Protein AF-A0A1Y5IDL1-F1 (afdb_monomer_lite)

Radius of gyration: 17.55 Å; chains: 1; bounding box: 44×39×37 Å

pLDDT: mean 92.64, std 8.65, range [56.44, 98.0]

Organism: Ostreococcus tauri (NCBI:txid70448)

Foldseek 3Di:
DPDDDDPQLVVQVVVQVVPVVDDDDDSCPSVVVVVVVVVLVVLLVVLLVVQCVQQVHPDGDLQSSQVSCVVCVVNRVVCNVVSVPPDHDDPGPDD

Sequence (95 aa):
MPPKPNALASRIKRLMQKDDEVGKIAGAAPIVLAKALELFVKQLTTTTADVAALHGAKIVNASHLKGAVETVPQQFDFLSDLVEDAADLPPPPDL

Structure (mmCIF, N/CA/C/O backbone):
data_AF-A0A1Y5IDL1-F1
#
_entry.id   AF-A0A1Y5IDL1-F1
#
loop_
_atom_site.group_PDB
_atom_site.id
_atom_site.type_symbol
_atom_site.label_atom_id
_atom_site.label_alt_id
_atom_site.label_comp_id
_atom_site.label_asym_id
_atom_site.label_entity_id
_atom_site.label_seq_id
_atom_site.pdbx_PDB_ins_code
_atom_site.Cartn_x
_atom_site.Cartn_y
_atom_site.Cartn_z
_atom_site.occupancy
_atom_site.B_iso_or_equiv
_atom_site.auth_seq_id
_atom_site.auth_comp_id
_atom_site.auth_asym_id
_atom_site.auth_atom_id
_atom_site.pdbx_PDB_model_num
ATOM 1 N N . MET A 1 1 ? -13.560 26.854 19.110 1.00 56.72 1 MET A N 1
ATOM 2 C CA . MET A 1 1 ? -13.962 26.143 17.875 1.00 56.72 1 MET A CA 1
ATOM 3 C C . MET A 1 1 ? -13.694 24.660 18.104 1.00 56.72 1 MET A C 1
ATOM 5 O O . MET A 1 1 ? -12.587 24.365 18.544 1.00 56.72 1 MET A O 1
ATOM 9 N N . PRO A 1 2 ? -14.661 23.743 17.920 1.00 66.25 2 PRO A N 1
ATOM 10 C CA . PRO A 1 2 ? -14.378 22.313 18.030 1.00 66.25 2 PRO A CA 1
ATOM 11 C C . PRO A 1 2 ? -13.342 21.903 16.966 1.00 66.25 2 PRO A C 1
ATOM 13 O O . PRO A 1 2 ? -13.323 22.501 15.884 1.00 66.25 2 PRO A O 1
ATOM 16 N N . PRO A 1 3 ? -12.461 20.929 17.254 1.00 67.94 3 PRO A N 1
ATOM 17 C CA . PRO A 1 3 ? -11.463 20.474 16.294 1.00 67.94 3 PRO A CA 1
ATOM 18 C C . PRO A 1 3 ? -12.156 19.963 15.026 1.00 67.94 3 PRO A C 1
ATOM 20 O O . PRO A 1 3 ? -13.136 19.218 15.099 1.00 67.94 3 PRO A O 1
ATOM 23 N N . LYS A 1 4 ? -11.659 20.380 13.854 1.00 63.12 4 LYS A N 1
ATOM 24 C CA . LYS A 1 4 ? -12.173 19.895 12.566 1.00 63.12 4 LYS A CA 1
ATOM 25 C C . LYS A 1 4 ? -12.048 18.364 12.528 1.00 63.12 4 LYS A C 1
ATOM 27 O O . LYS A 1 4 ? -10.970 17.849 12.829 1.00 63.12 4 LYS A O 1
ATOM 32 N N . PRO A 1 5 ? -13.112 17.633 12.160 1.00 65.25 5 PRO A N 1
ATOM 33 C CA . PRO A 1 5 ? -13.068 16.180 12.106 1.00 65.25 5 PRO A CA 1
ATOM 34 C C . PRO A 1 5 ? -11.992 15.718 11.119 1.00 65.25 5 PRO A C 1
ATOM 36 O O . PRO A 1 5 ? -11.933 16.179 9.978 1.00 65.25 5 PRO A O 1
ATOM 39 N N . ASN A 1 6 ? -11.134 14.794 11.557 1.00 79.69 6 ASN A N 1
ATOM 40 C CA . ASN A 1 6 ? -10.141 14.172 10.690 1.00 79.69 6 ASN A CA 1
ATOM 41 C C . ASN A 1 6 ? -10.867 13.265 9.678 1.00 79.69 6 ASN A C 1
ATOM 43 O O . ASN A 1 6 ? -11.383 12.193 10.020 1.00 79.69 6 ASN A O 1
ATOM 47 N N . ALA A 1 7 ? -10.939 13.723 8.426 1.00 87.00 7 ALA A N 1
ATOM 48 C CA . ALA A 1 7 ? -11.665 13.041 7.359 1.00 87.00 7 ALA A CA 1
ATOM 49 C C . ALA A 1 7 ? -11.099 11.641 7.061 1.00 87.00 7 ALA A C 1
ATOM 51 O O . ALA A 1 7 ? -11.872 10.717 6.801 1.00 87.00 7 ALA A O 1
ATOM 52 N N . LEU A 1 8 ? -9.776 11.456 7.154 1.00 90.38 8 LEU A N 1
ATOM 53 C CA . LEU A 1 8 ? -9.124 10.161 6.947 1.00 90.38 8 LEU A CA 1
ATOM 54 C C . LEU A 1 8 ? -9.453 9.189 8.085 1.00 90.38 8 LEU A C 1
ATOM 56 O O . LEU A 1 8 ? -9.921 8.087 7.814 1.00 90.38 8 LEU A O 1
ATOM 60 N N . ALA A 1 9 ? -9.335 9.622 9.343 1.00 92.31 9 ALA A N 1
ATOM 61 C CA . ALA A 1 9 ? -9.710 8.805 10.502 1.00 92.31 9 ALA A CA 1
ATOM 62 C C . ALA A 1 9 ? -11.185 8.356 10.436 1.00 92.31 9 ALA A C 1
ATOM 64 O O . ALA A 1 9 ? -11.516 7.216 10.753 1.00 92.31 9 ALA A O 1
ATOM 65 N N . SER A 1 10 ? -12.076 9.222 9.943 1.00 93.31 10 SER A N 1
ATOM 66 C CA . SER A 1 10 ? -13.498 8.895 9.747 1.00 93.31 10 SER A CA 1
ATOM 67 C C .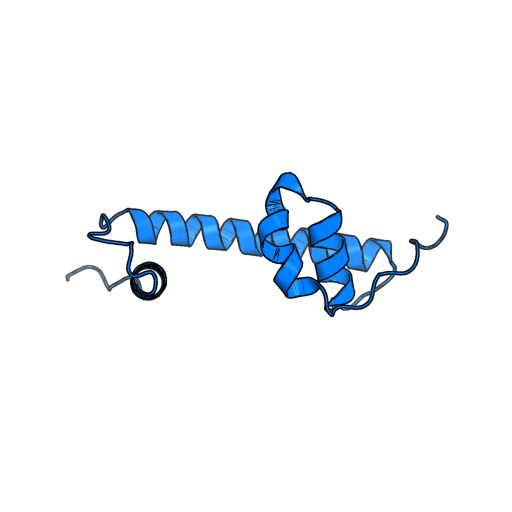 SER A 1 10 ? -13.738 7.891 8.610 1.00 93.31 10 SER A C 1
ATOM 69 O O . SER A 1 10 ? -14.697 7.119 8.650 1.00 93.31 10 SER A O 1
ATOM 71 N N . ARG A 1 11 ? -12.905 7.899 7.562 1.00 94.94 11 ARG A N 1
ATOM 72 C CA . ARG A 1 11 ? -12.948 6.899 6.478 1.00 94.94 11 ARG A CA 1
ATOM 73 C C . ARG A 1 11 ? -12.391 5.558 6.943 1.00 94.94 11 ARG A C 1
ATOM 75 O O . ARG A 1 11 ? -13.023 4.543 6.687 1.00 94.94 11 ARG A O 1
ATOM 82 N N . ILE A 1 12 ? -11.278 5.576 7.674 1.00 95.69 12 ILE A N 1
ATOM 83 C CA . ILE A 1 12 ? -10.666 4.388 8.275 1.00 95.69 12 ILE A CA 1
ATOM 84 C C . ILE A 1 12 ? -11.654 3.711 9.219 1.00 95.69 12 ILE A C 1
ATOM 86 O O . ILE A 1 12 ? -11.917 2.527 9.062 1.00 95.69 12 ILE A O 1
ATOM 90 N N . LYS A 1 13 ? -12.289 4.467 10.124 1.00 94.81 13 LYS A N 1
ATOM 91 C CA . LYS A 1 13 ? -13.319 3.918 11.015 1.00 94.81 13 LYS A CA 1
ATOM 92 C C . LYS A 1 13 ? -14.437 3.216 10.233 1.00 94.81 13 LYS A C 1
ATOM 94 O O . LYS A 1 13 ? -14.812 2.110 10.587 1.00 94.81 13 LYS A O 1
ATOM 99 N N . ARG A 1 14 ? -14.942 3.835 9.157 1.00 94.75 14 ARG A N 1
ATOM 100 C CA . ARG A 1 14 ? -15.979 3.233 8.299 1.00 94.75 14 ARG A CA 1
ATOM 101 C C . ARG A 1 14 ? -15.501 1.980 7.569 1.00 94.75 14 ARG A C 1
ATOM 103 O O . ARG A 1 14 ? -16.304 1.085 7.368 1.00 94.75 14 ARG A O 1
ATOM 110 N N . LEU A 1 15 ? -14.233 1.926 7.163 1.00 95.50 15 LEU A N 1
ATOM 111 C CA . LEU A 1 15 ? -13.637 0.741 6.547 1.00 95.50 15 LEU A CA 1
ATOM 112 C C . LEU A 1 15 ? -13.520 -0.403 7.560 1.00 95.50 15 LEU A C 1
ATOM 114 O O . LEU A 1 15 ? -13.927 -1.511 7.248 1.00 95.50 15 LEU A O 1
ATOM 118 N N . MET A 1 16 ? -13.034 -0.113 8.771 1.00 95.25 16 MET A N 1
ATOM 119 C CA . MET A 1 16 ? -12.930 -1.090 9.861 1.00 95.25 16 MET A CA 1
ATOM 120 C C . MET A 1 16 ? -14.299 -1.670 10.240 1.00 95.25 16 MET A C 1
ATOM 122 O O . MET A 1 16 ? -14.399 -2.850 10.516 1.00 95.25 16 MET A O 1
ATOM 126 N N . GLN A 1 17 ? -15.358 -0.855 10.213 1.00 95.25 17 GLN A N 1
ATOM 127 C CA . GLN A 1 17 ? -16.732 -1.290 10.505 1.00 95.25 17 GLN A CA 1
ATOM 128 C C . GLN A 1 17 ? -17.435 -2.008 9.337 1.00 95.25 17 GLN A C 1
ATOM 130 O O . GLN A 1 17 ? -18.633 -2.252 9.429 1.00 95.25 17 GLN A O 1
ATOM 135 N N . LYS A 1 18 ? -16.743 -2.288 8.221 1.00 96.00 18 LYS A N 1
ATOM 136 C CA . LYS A 1 18 ? -17.270 -3.197 7.186 1.00 96.00 18 LYS A CA 1
ATOM 137 C C . LYS A 1 18 ? -17.120 -4.666 7.567 1.00 96.00 18 LYS A C 1
ATOM 139 O O . LYS A 1 18 ? -17.742 -5.507 6.934 1.00 96.00 18 LYS A O 1
ATOM 144 N N . ASP A 1 19 ? -16.243 -4.945 8.518 1.00 95.56 19 ASP A N 1
ATOM 145 C CA . ASP A 1 19 ? -16.083 -6.262 9.099 1.00 95.56 19 ASP A CA 1
ATOM 146 C C . ASP A 1 19 ? -17.109 -6.408 10.231 1.00 95.56 19 ASP A C 1
ATOM 148 O O . ASP A 1 19 ? -17.072 -5.653 11.208 1.00 95.56 19 ASP A O 1
ATOM 152 N N . ASP A 1 20 ? -18.053 -7.336 10.064 1.00 94.75 20 ASP A N 1
ATOM 153 C CA . ASP A 1 20 ? -19.171 -7.546 10.990 1.00 94.75 20 ASP A CA 1
ATOM 154 C C . ASP A 1 20 ? -18.706 -8.035 12.376 1.00 94.75 20 ASP A C 1
ATOM 156 O O . ASP A 1 20 ? -19.429 -7.871 13.364 1.00 94.75 20 ASP A O 1
ATOM 160 N N . GLU A 1 21 ? -17.486 -8.575 12.487 1.00 96.31 21 GLU A N 1
ATOM 161 C CA . GLU A 1 21 ? -16.889 -8.976 13.767 1.00 96.31 21 GLU A CA 1
ATOM 162 C C . GLU A 1 21 ? -16.311 -7.776 14.547 1.00 96.31 21 GLU A C 1
ATOM 164 O O . GLU A 1 21 ? -16.032 -7.863 15.751 1.00 96.31 21 GLU A O 1
ATOM 169 N N . VAL A 1 22 ? -16.170 -6.609 13.905 1.00 93.81 22 VAL A N 1
ATOM 170 C CA . VAL A 1 22 ? -15.634 -5.396 14.532 1.00 93.81 22 VAL A CA 1
ATOM 171 C C . VAL A 1 22 ? -16.728 -4.629 15.280 1.00 93.81 22 VAL A C 1
ATOM 173 O O . VAL A 1 22 ? -17.545 -3.904 14.714 1.00 93.81 22 VAL A O 1
ATOM 176 N N . GLY A 1 23 ? -16.680 -4.711 16.612 1.00 91.25 23 GLY A N 1
ATOM 177 C CA . GLY A 1 23 ? -17.556 -3.960 17.514 1.00 91.25 23 GLY A CA 1
ATOM 178 C C . GLY A 1 23 ? -17.170 -2.480 17.706 1.00 91.25 23 GLY A C 1
ATOM 179 O O . GLY A 1 23 ? -17.019 -1.685 16.775 1.00 91.25 23 GLY A O 1
ATOM 180 N N . LYS A 1 24 ? -17.051 -2.043 18.967 1.00 94.19 24 LYS A N 1
ATOM 181 C CA . LYS A 1 24 ? -16.716 -0.644 19.289 1.00 94.19 24 LYS A CA 1
ATOM 182 C C . LYS A 1 24 ? -15.233 -0.362 19.039 1.00 94.19 24 LYS A C 1
ATOM 184 O O . LYS A 1 24 ? -14.368 -1.013 19.609 1.00 94.19 24 LYS A O 1
ATOM 189 N N . ILE A 1 25 ? -14.947 0.692 18.276 1.00 94.12 25 ILE A N 1
ATOM 190 C CA . ILE A 1 25 ? -13.580 1.145 17.980 1.00 94.12 25 ILE A CA 1
ATOM 191 C C . ILE A 1 25 ? -13.214 2.327 18.884 1.00 94.12 25 ILE A C 1
ATOM 193 O O . ILE A 1 25 ? -13.927 3.336 18.920 1.00 94.12 25 ILE A O 1
ATOM 197 N N . ALA A 1 26 ? -12.081 2.228 19.582 1.00 95.75 26 ALA A N 1
ATOM 198 C CA . ALA A 1 26 ? -11.529 3.323 20.375 1.00 95.75 26 ALA A CA 1
ATOM 199 C C . ALA A 1 26 ? -11.177 4.531 19.490 1.00 95.75 26 ALA A C 1
ATOM 201 O O . ALA A 1 26 ? -10.616 4.377 18.407 1.00 95.75 26 ALA A O 1
ATOM 202 N N . GLY A 1 27 ? -11.445 5.752 19.964 1.00 91.38 27 GLY A N 1
ATOM 203 C CA . GLY A 1 27 ? -11.255 6.972 19.164 1.00 91.38 27 GLY A CA 1
ATOM 204 C C . GLY A 1 27 ? -9.821 7.196 18.663 1.00 91.38 27 GLY A C 1
ATOM 205 O O . GLY A 1 27 ? -9.635 7.780 17.598 1.00 91.38 27 GLY A O 1
ATOM 206 N N . ALA A 1 28 ? -8.816 6.695 19.389 1.00 94.31 28 ALA A N 1
ATOM 207 C CA . ALA A 1 28 ? -7.408 6.804 19.011 1.00 94.31 28 ALA A CA 1
ATOM 208 C C . ALA A 1 28 ? -6.992 5.830 17.891 1.00 94.31 28 ALA A C 1
ATOM 210 O O . ALA A 1 28 ? -6.084 6.148 17.124 1.00 94.31 28 ALA A O 1
ATOM 211 N N . ALA A 1 29 ? -7.652 4.674 17.755 1.00 95.88 29 ALA A N 1
ATOM 212 C CA . ALA A 1 29 ? -7.215 3.623 16.833 1.00 95.88 29 ALA A CA 1
ATOM 213 C C . ALA A 1 29 ? -7.219 4.072 15.354 1.00 95.88 29 ALA A C 1
ATOM 215 O O . ALA A 1 29 ? -6.186 3.923 14.699 1.00 95.88 29 ALA A O 1
ATOM 216 N N . PRO A 1 30 ? -8.273 4.730 14.822 1.00 95.50 30 PRO A N 1
ATOM 217 C CA . PRO A 1 30 ? -8.255 5.230 13.445 1.00 95.50 30 PRO A CA 1
ATOM 218 C C . PRO A 1 30 ? -7.213 6.330 13.195 1.00 95.50 30 PRO A C 1
ATOM 220 O O . PRO A 1 30 ? -6.798 6.532 12.058 1.00 95.50 30 PRO A O 1
ATOM 223 N N . ILE A 1 31 ? -6.799 7.058 14.239 1.00 94.00 31 ILE A N 1
ATOM 224 C CA . ILE A 1 31 ? -5.794 8.127 14.141 1.00 94.00 31 ILE A CA 1
ATOM 225 C C . ILE A 1 31 ? -4.396 7.519 14.012 1.00 94.00 31 ILE A C 1
ATOM 227 O O . ILE A 1 31 ? -3.632 7.920 13.137 1.00 94.00 31 ILE A O 1
ATOM 231 N N . VAL A 1 32 ? -4.075 6.526 14.845 1.00 95.94 32 VAL A N 1
ATOM 232 C CA . VAL A 1 32 ? -2.799 5.798 14.762 1.00 95.94 32 VAL A CA 1
ATOM 233 C C . VAL A 1 32 ? -2.706 5.046 13.437 1.00 95.94 32 VAL A C 1
ATOM 235 O O . VAL A 1 32 ? -1.695 5.148 12.743 1.00 95.94 32 VAL A O 1
ATOM 238 N N . LEU A 1 33 ? -3.789 4.373 13.035 1.00 96.12 33 LEU A N 1
ATOM 239 C CA . LEU A 1 33 ? -3.844 3.654 11.766 1.00 96.12 33 LEU A CA 1
ATOM 240 C C . LEU A 1 33 ? -3.666 4.593 10.562 1.00 96.12 33 LEU A C 1
ATOM 242 O O . LEU A 1 33 ? -3.031 4.207 9.589 1.00 96.12 33 LEU A O 1
ATOM 246 N N . ALA A 1 34 ? -4.133 5.845 10.637 1.00 95.12 34 ALA A N 1
ATOM 247 C CA . ALA A 1 34 ? -3.871 6.835 9.592 1.00 95.12 34 ALA A CA 1
ATOM 248 C C . ALA A 1 34 ? -2.370 7.098 9.400 1.00 95.12 34 ALA A C 1
ATOM 250 O O . ALA A 1 34 ? -1.908 7.188 8.263 1.00 95.12 34 ALA A O 1
ATOM 251 N N . LYS A 1 35 ? -1.601 7.186 10.495 1.00 94.88 35 LYS A N 1
ATOM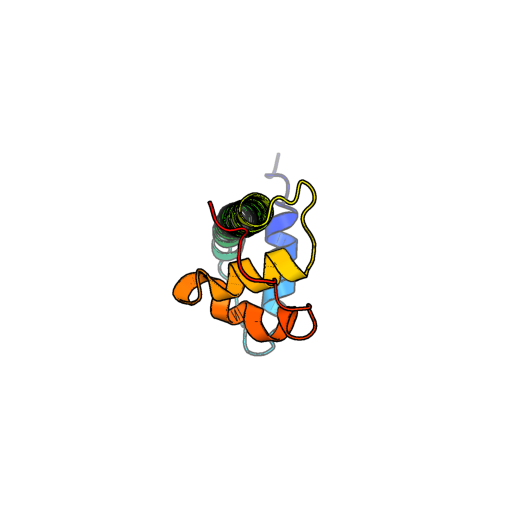 252 C CA . LYS A 1 35 ? -0.149 7.377 10.408 1.00 94.88 35 LYS A CA 1
ATOM 253 C C . LYS A 1 35 ? 0.570 6.110 9.948 1.00 94.88 35 LYS A C 1
ATOM 255 O O . LYS A 1 35 ? 1.488 6.200 9.139 1.00 94.88 35 LYS A O 1
ATOM 260 N N . ALA A 1 36 ? 0.137 4.942 10.421 1.00 96.06 36 ALA A N 1
ATOM 261 C CA . ALA A 1 36 ? 0.666 3.663 9.955 1.00 96.06 36 ALA A CA 1
ATOM 262 C C . ALA A 1 36 ? 0.435 3.477 8.445 1.00 96.06 36 ALA A C 1
ATOM 264 O O . ALA A 1 36 ? 1.354 3.077 7.741 1.00 96.06 36 ALA A O 1
ATOM 265 N N . LEU A 1 37 ? -0.743 3.852 7.934 1.00 95.44 37 LEU A N 1
ATOM 266 C CA . LEU A 1 37 ? -1.069 3.782 6.509 1.00 95.44 37 LEU A CA 1
ATOM 267 C C . LEU A 1 37 ? -0.166 4.690 5.661 1.00 95.44 37 LEU A C 1
ATOM 269 O O . LEU A 1 37 ? 0.264 4.291 4.585 1.00 95.44 37 LEU A O 1
ATOM 273 N N . GLU A 1 38 ? 0.154 5.891 6.147 1.00 95.19 38 GLU A N 1
ATOM 274 C CA . GLU A 1 38 ? 1.105 6.791 5.480 1.00 95.19 38 GLU A CA 1
ATOM 275 C C . GLU A 1 38 ? 2.495 6.146 5.354 1.00 95.19 38 GLU A C 1
ATOM 277 O O . GLU A 1 38 ? 3.090 6.153 4.276 1.00 95.19 38 GLU A O 1
ATOM 282 N N . LEU A 1 39 ? 2.997 5.552 6.444 1.00 97.00 39 LEU A N 1
ATOM 283 C CA . LEU A 1 39 ? 4.287 4.856 6.453 1.00 97.00 39 LEU A CA 1
ATOM 284 C C . LEU A 1 39 ? 4.265 3.608 5.563 1.00 97.00 39 LEU A C 1
ATOM 286 O O . LEU A 1 39 ? 5.213 3.383 4.814 1.00 97.00 39 LEU A O 1
ATOM 290 N N . PHE A 1 40 ? 3.171 2.849 5.594 1.00 96.25 40 PHE A N 1
ATOM 291 C CA . PHE A 1 40 ? 2.968 1.673 4.756 1.00 96.25 40 PHE A CA 1
ATOM 292 C C . PHE A 1 40 ? 2.998 2.024 3.264 1.00 96.25 40 PHE A C 1
ATOM 294 O O . PHE A 1 40 ? 3.776 1.436 2.519 1.00 96.25 40 PHE A O 1
ATOM 301 N N . VAL A 1 41 ? 2.224 3.025 2.824 1.00 96.50 41 VAL A N 1
ATOM 302 C CA . VAL A 1 41 ? 2.201 3.442 1.410 1.00 96.50 41 VAL A CA 1
ATOM 303 C C . VAL A 1 41 ? 3.573 3.950 0.975 1.00 96.50 41 VAL A C 1
ATOM 305 O O . VAL A 1 41 ? 4.011 3.645 -0.135 1.00 96.50 41 VAL A O 1
ATOM 308 N N . LYS A 1 42 ? 4.289 4.675 1.844 1.00 97.50 42 LYS A N 1
ATOM 309 C CA . LYS A 1 42 ? 5.660 5.103 1.554 1.00 97.50 42 LYS A CA 1
ATOM 310 C C . LYS A 1 42 ? 6.585 3.901 1.356 1.00 97.50 42 LYS A C 1
ATOM 312 O O . LYS A 1 42 ? 7.309 3.872 0.365 1.00 97.50 42 LYS A O 1
ATOM 317 N N . GLN A 1 43 ? 6.556 2.924 2.261 1.00 97.06 43 GLN A N 1
ATOM 318 C CA . GLN A 1 43 ? 7.402 1.735 2.163 1.00 97.06 43 GLN A CA 1
ATOM 319 C C . GLN A 1 43 ? 7.077 0.930 0.900 1.00 97.06 43 GLN A C 1
ATOM 321 O O . GLN A 1 43 ? 7.979 0.646 0.120 1.00 97.06 43 GLN A O 1
ATOM 326 N N . LEU A 1 44 ? 5.794 0.657 0.644 1.00 97.75 44 LEU A N 1
ATOM 327 C CA . LEU A 1 44 ? 5.344 -0.103 -0.523 1.00 97.75 44 LEU A CA 1
ATOM 328 C C . LEU A 1 44 ? 5.757 0.566 -1.839 1.00 97.75 44 LEU A C 1
ATOM 330 O O . LEU A 1 44 ? 6.316 -0.083 -2.719 1.00 97.75 44 LEU A O 1
ATOM 334 N N . THR A 1 45 ? 5.516 1.873 -1.973 1.00 97.44 45 THR A N 1
ATOM 335 C CA . THR A 1 45 ? 5.857 2.609 -3.202 1.00 97.44 45 THR A CA 1
ATOM 336 C C . THR A 1 45 ? 7.363 2.763 -3.396 1.00 97.44 45 THR A C 1
ATOM 338 O O . THR A 1 45 ? 7.820 2.676 -4.532 1.00 97.44 45 THR A O 1
ATOM 341 N N . THR A 1 46 ? 8.136 2.926 -2.317 1.00 97.75 46 THR A N 1
ATOM 342 C CA . THR A 1 46 ? 9.608 2.971 -2.385 1.00 97.75 46 THR A CA 1
ATOM 343 C C . THR A 1 46 ? 10.158 1.624 -2.846 1.00 97.75 46 THR A C 1
ATOM 345 O O . THR A 1 46 ? 10.844 1.576 -3.858 1.00 97.75 46 THR A O 1
ATOM 348 N N . THR A 1 47 ? 9.766 0.521 -2.200 1.00 97.38 47 THR A N 1
ATOM 349 C CA . THR A 1 47 ? 10.206 -0.827 -2.596 1.00 97.38 47 THR A CA 1
ATOM 350 C C . THR A 1 47 ? 9.793 -1.161 -4.031 1.00 97.38 47 THR A C 1
ATOM 352 O O . THR A 1 47 ? 10.586 -1.702 -4.792 1.00 97.38 47 THR A O 1
ATOM 355 N N . THR A 1 48 ? 8.583 -0.775 -4.446 1.00 97.75 48 THR A N 1
ATOM 356 C CA . THR A 1 48 ? 8.128 -0.951 -5.836 1.00 97.75 48 THR A CA 1
ATOM 357 C C . THR A 1 48 ? 8.978 -0.155 -6.831 1.00 97.75 48 THR A C 1
ATOM 359 O O . THR A 1 48 ? 9.292 -0.648 -7.914 1.00 97.75 48 THR A O 1
ATOM 362 N N . ALA A 1 49 ? 9.361 1.075 -6.483 1.00 98.00 49 ALA A N 1
ATOM 363 C CA . ALA A 1 49 ? 10.235 1.894 -7.314 1.00 98.00 49 ALA A CA 1
ATOM 364 C C . ALA A 1 49 ? 11.664 1.333 -7.379 1.00 98.00 49 ALA A C 1
ATOM 366 O O . ALA A 1 49 ? 12.255 1.339 -8.456 1.00 98.00 49 ALA A O 1
ATOM 367 N N . ASP A 1 50 ? 12.189 0.803 -6.272 1.00 96.88 50 ASP A N 1
ATOM 368 C CA . ASP A 1 50 ? 13.503 0.153 -6.224 1.00 96.88 50 ASP A CA 1
ATOM 369 C C . ASP A 1 50 ? 13.530 -1.096 -7.115 1.00 96.88 50 ASP A C 1
ATOM 371 O O . ASP A 1 50 ? 14.457 -1.273 -7.906 1.00 96.88 50 ASP A O 1
ATOM 375 N N . VAL A 1 51 ? 12.473 -1.917 -7.067 1.00 96.50 51 VAL A N 1
ATOM 376 C CA . VAL A 1 51 ? 12.298 -3.063 -7.973 1.00 96.50 51 VAL A CA 1
ATOM 377 C C . VAL A 1 51 ? 12.243 -2.599 -9.429 1.00 96.50 51 VAL A C 1
ATOM 379 O O . VAL A 1 51 ? 12.929 -3.171 -10.272 1.00 96.50 51 VAL A O 1
ATOM 382 N N . ALA A 1 52 ? 11.489 -1.543 -9.745 1.00 97.06 52 ALA A N 1
ATOM 383 C CA . ALA A 1 52 ? 11.452 -0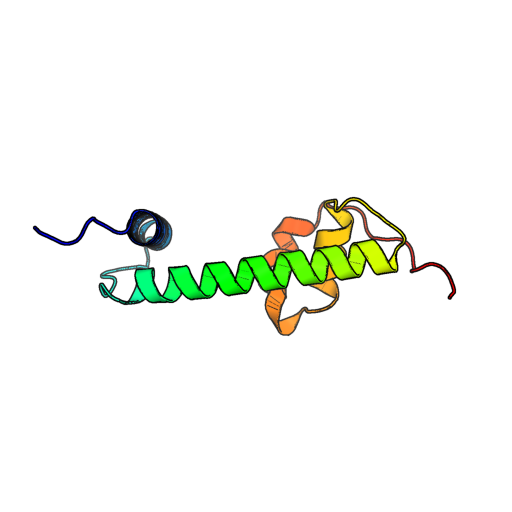.995 -11.101 1.00 97.06 52 ALA A CA 1
ATOM 384 C C . ALA A 1 52 ? 12.838 -0.524 -11.576 1.00 97.06 52 ALA A C 1
ATOM 386 O O . ALA A 1 52 ? 13.260 -0.856 -12.685 1.00 97.06 52 ALA A O 1
ATOM 387 N N . ALA A 1 53 ? 13.573 0.193 -10.724 1.00 96.12 53 ALA A N 1
ATOM 388 C CA . ALA A 1 53 ? 14.913 0.682 -11.030 1.00 96.12 53 ALA A CA 1
ATOM 389 C C . ALA A 1 53 ? 15.916 -0.462 -11.242 1.00 96.12 53 ALA A C 1
ATOM 391 O O . ALA A 1 53 ? 16.706 -0.402 -12.186 1.00 96.12 53 ALA A O 1
ATOM 392 N N . LEU A 1 54 ? 15.844 -1.522 -10.427 1.00 95.25 54 LEU A N 1
ATOM 393 C CA . LEU A 1 54 ? 16.665 -2.729 -10.570 1.00 95.25 54 LEU A CA 1
ATOM 394 C C . LEU A 1 54 ? 16.461 -3.409 -11.934 1.00 95.25 54 LEU A C 1
ATOM 396 O O . LEU A 1 54 ? 17.403 -3.957 -12.494 1.00 95.25 54 LEU A O 1
ATOM 400 N N . HIS A 1 55 ? 15.256 -3.311 -12.500 1.00 94.88 55 HIS A N 1
ATOM 401 C CA . HIS A 1 55 ? 14.920 -3.845 -13.824 1.00 94.88 55 HIS A CA 1
ATOM 402 C C . HIS A 1 55 ? 15.070 -2.802 -14.949 1.00 94.88 55 HIS A C 1
ATOM 404 O O . HIS A 1 55 ? 14.554 -2.984 -16.052 1.00 94.88 55 HIS A O 1
ATOM 410 N N . GLY A 1 56 ? 15.760 -1.684 -14.692 1.00 94.25 56 GLY A N 1
ATOM 411 C CA . GLY A 1 56 ? 16.022 -0.634 -15.682 1.00 94.25 56 GLY A CA 1
ATOM 412 C C . GLY A 1 56 ? 14.790 0.181 -16.099 1.00 94.25 56 GLY A C 1
ATOM 413 O O . GLY A 1 56 ? 14.850 0.945 -17.069 1.00 94.25 56 GLY A O 1
ATOM 414 N N . ALA A 1 57 ? 13.668 0.050 -15.390 1.00 95.38 57 ALA A N 1
ATOM 415 C CA . ALA A 1 57 ? 12.434 0.754 -15.699 1.00 95.38 57 ALA A CA 1
ATOM 416 C C . ALA A 1 57 ? 12.401 2.153 -15.063 1.00 95.38 57 ALA A C 1
ATOM 418 O O . ALA A 1 57 ? 12.779 2.365 -13.914 1.00 95.38 57 ALA A O 1
ATOM 419 N N . LYS A 1 58 ? 11.880 3.130 -15.815 1.00 94.75 58 LYS A N 1
ATOM 420 C CA . LYS A 1 58 ? 11.633 4.505 -15.330 1.00 94.75 58 LYS A CA 1
ATOM 421 C C . LYS A 1 58 ? 10.192 4.734 -14.867 1.00 94.75 58 LYS A C 1
ATOM 423 O O . LYS A 1 58 ? 9.881 5.796 -14.338 1.00 94.75 58 LYS A O 1
ATOM 428 N N . ILE A 1 59 ? 9.307 3.770 -15.124 1.00 96.12 59 ILE A N 1
ATOM 429 C CA . ILE A 1 59 ? 7.874 3.839 -14.834 1.00 96.12 59 ILE A CA 1
ATOM 430 C C . ILE A 1 59 ? 7.478 2.568 -14.085 1.00 96.12 59 ILE A C 1
ATOM 432 O O . ILE A 1 59 ? 7.760 1.458 -14.533 1.00 96.12 59 ILE A O 1
ATOM 436 N N . VAL A 1 60 ? 6.805 2.746 -12.952 1.00 97.31 60 VAL A N 1
ATOM 437 C CA . VAL A 1 60 ? 6.249 1.654 -12.148 1.00 97.31 60 VAL A CA 1
ATOM 438 C C . VAL A 1 60 ? 5.006 1.069 -12.830 1.00 97.31 60 VAL A C 1
ATOM 440 O O . VAL A 1 60 ? 4.207 1.797 -13.415 1.00 97.31 60 VAL A O 1
ATOM 443 N N . ASN A 1 61 ? 4.830 -0.248 -12.732 1.00 96.81 61 ASN A N 1
ATOM 444 C CA . ASN A 1 61 ? 3.670 -0.981 -13.237 1.00 96.81 61 ASN A CA 1
ATOM 445 C C . ASN A 1 61 ? 3.311 -2.114 -12.251 1.00 96.81 61 ASN A C 1
ATOM 447 O O . ASN A 1 61 ? 3.961 -2.259 -11.214 1.00 96.81 61 ASN A O 1
ATOM 451 N N . ALA A 1 62 ? 2.280 -2.901 -12.566 1.00 97.38 62 ALA A N 1
ATOM 452 C CA . ALA A 1 62 ? 1.805 -3.979 -11.697 1.00 97.38 62 ALA A CA 1
ATOM 453 C C . ALA A 1 62 ? 2.855 -5.084 -11.457 1.00 97.38 62 ALA A C 1
ATOM 455 O O . ALA A 1 62 ? 2.954 -5.582 -10.341 1.00 97.38 62 ALA A 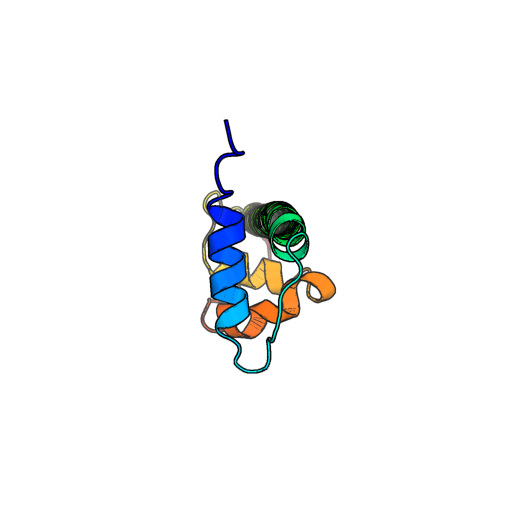O 1
ATOM 456 N N . SER A 1 63 ? 3.688 -5.411 -12.450 1.00 97.75 63 SER A N 1
ATOM 457 C CA . SER A 1 63 ? 4.769 -6.399 -12.304 1.00 97.75 63 SER A CA 1
ATOM 458 C C . SER A 1 63 ? 5.821 -5.963 -11.283 1.00 97.75 63 SER A C 1
ATOM 460 O O . SER A 1 63 ? 6.265 -6.764 -10.467 1.00 97.75 63 SER A O 1
ATOM 462 N N . HIS A 1 64 ? 6.169 -4.672 -11.253 1.00 97.69 64 HIS A N 1
ATOM 463 C CA . HIS A 1 64 ? 7.054 -4.125 -10.218 1.00 97.69 64 HIS A CA 1
ATOM 464 C C . HIS A 1 64 ? 6.450 -4.232 -8.816 1.00 97.69 64 HIS A C 1
ATOM 466 O O . HIS A 1 64 ? 7.170 -4.496 -7.854 1.00 97.69 64 HIS A O 1
ATOM 472 N N . LEU A 1 65 ? 5.132 -4.042 -8.695 1.00 97.56 65 LEU A N 1
ATOM 473 C CA . LEU A 1 65 ? 4.433 -4.181 -7.420 1.00 97.56 65 LEU A CA 1
ATOM 474 C C . LEU A 1 65 ? 4.427 -5.640 -6.951 1.00 97.56 65 LEU A C 1
ATOM 476 O O . LEU A 1 65 ? 4.702 -5.889 -5.780 1.00 97.56 65 LEU A O 1
ATOM 480 N N . LYS A 1 66 ? 4.190 -6.594 -7.859 1.00 97.62 66 LYS A N 1
ATOM 481 C CA . LYS A 1 66 ? 4.297 -8.029 -7.562 1.00 97.62 66 LYS A CA 1
ATOM 482 C C . LYS A 1 66 ? 5.695 -8.398 -7.067 1.00 97.62 66 LYS A C 1
ATOM 484 O O . LYS A 1 66 ? 5.831 -8.928 -5.969 1.00 97.62 66 LYS A O 1
ATOM 489 N N . GLY A 1 67 ? 6.737 -7.985 -7.792 1.00 96.38 67 GLY A N 1
ATOM 490 C CA . GLY A 1 67 ? 8.120 -8.212 -7.366 1.00 96.38 67 GLY A CA 1
ATOM 491 C C . GLY A 1 67 ? 8.448 -7.579 -6.004 1.00 96.38 67 GLY A C 1
ATOM 492 O O . GLY A 1 67 ? 9.191 -8.157 -5.213 1.00 96.38 67 GLY A O 1
ATOM 493 N N . ALA A 1 68 ? 7.868 -6.419 -5.675 1.00 96.69 68 ALA A N 1
ATO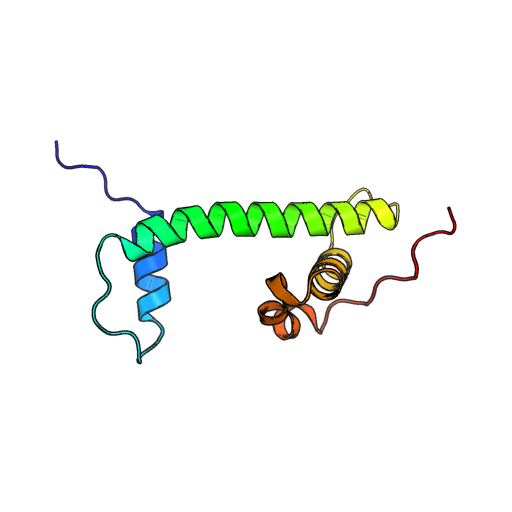M 494 C CA . ALA A 1 68 ? 8.039 -5.799 -4.360 1.00 96.69 68 ALA A CA 1
ATOM 495 C C . ALA A 1 68 ? 7.396 -6.612 -3.227 1.00 96.69 68 ALA A C 1
ATOM 497 O O . ALA A 1 68 ? 8.013 -6.764 -2.170 1.00 96.69 68 ALA A O 1
ATOM 498 N N . VAL A 1 69 ? 6.192 -7.150 -3.454 1.00 97.12 69 VAL A N 1
ATOM 499 C CA . VAL A 1 69 ? 5.505 -8.054 -2.515 1.00 97.12 69 VAL A CA 1
ATOM 500 C C . VAL A 1 69 ? 6.351 -9.303 -2.252 1.00 97.12 69 VAL A C 1
ATOM 502 O O . VAL A 1 69 ? 6.566 -9.669 -1.097 1.00 97.12 69 VAL A O 1
ATOM 505 N N . GLU A 1 70 ? 6.913 -9.893 -3.305 1.00 94.94 70 GLU A N 1
ATOM 506 C CA . GLU A 1 70 ? 7.750 -11.098 -3.231 1.00 94.94 70 GLU A CA 1
ATOM 507 C C . GLU A 1 70 ? 9.130 -10.848 -2.600 1.00 94.94 70 GLU A C 1
ATOM 509 O O . GLU A 1 70 ? 9.686 -11.735 -1.954 1.00 94.94 70 GLU A O 1
ATOM 514 N N . THR A 1 71 ? 9.684 -9.638 -2.740 1.00 93.19 71 THR A N 1
ATOM 515 C CA . THR A 1 71 ? 10.998 -9.274 -2.174 1.00 93.19 71 THR A CA 1
ATOM 516 C C . THR A 1 71 ? 10.946 -9.111 -0.653 1.00 93.19 71 THR A C 1
ATOM 518 O O . THR A 1 71 ? 11.936 -9.370 0.037 1.00 93.19 71 THR A O 1
ATOM 521 N N . VAL A 1 72 ? 9.804 -8.679 -0.104 1.00 93.19 72 VAL A N 1
ATOM 522 C CA . VAL A 1 72 ? 9.640 -8.408 1.336 1.00 93.19 72 VAL A CA 1
ATOM 523 C C . VAL A 1 72 ? 8.412 -9.144 1.899 1.00 93.19 72 VAL A C 1
ATOM 525 O O . VAL A 1 72 ? 7.490 -8.513 2.426 1.00 93.19 72 VAL A O 1
ATOM 528 N N . PRO A 1 73 ? 8.387 -10.491 1.852 1.00 87.19 73 PRO A N 1
ATOM 529 C CA . PRO A 1 73 ? 7.189 -11.271 2.158 1.00 87.19 73 PRO A CA 1
ATOM 530 C C . PRO A 1 73 ? 6.726 -11.076 3.605 1.00 87.19 73 PRO A C 1
ATOM 532 O O . PRO A 1 73 ? 5.542 -10.924 3.854 1.00 87.19 73 PRO A O 1
ATOM 535 N N . GLN A 1 74 ? 7.652 -10.938 4.561 1.00 91.44 74 GLN A N 1
ATOM 536 C CA . GLN A 1 74 ? 7.305 -10.699 5.972 1.00 91.44 74 GLN A CA 1
ATOM 537 C C . GLN A 1 74 ? 6.525 -9.393 6.217 1.00 91.44 74 GLN A C 1
ATOM 539 O O . GLN A 1 74 ? 5.968 -9.217 7.298 1.00 91.44 74 GLN A O 1
ATOM 544 N N . GLN A 1 75 ? 6.545 -8.447 5.271 1.00 90.75 75 GLN A N 1
ATOM 545 C CA . GLN A 1 75 ? 5.821 -7.178 5.384 1.00 90.75 75 GLN A CA 1
ATOM 546 C C . GLN A 1 75 ? 4.620 -7.091 4.441 1.00 90.75 75 GLN A C 1
ATOM 548 O O . GLN A 1 75 ? 3.700 -6.329 4.733 1.00 90.75 75 GLN A O 1
ATOM 553 N N . PHE A 1 76 ? 4.640 -7.814 3.317 1.00 96.81 76 PHE A N 1
ATOM 554 C CA . PHE A 1 76 ? 3.695 -7.626 2.215 1.00 96.81 76 PHE A CA 1
ATOM 555 C C . PHE A 1 76 ? 2.944 -8.892 1.782 1.00 96.81 76 PHE A C 1
ATOM 557 O O . PHE A 1 76 ? 2.129 -8.793 0.871 1.00 96.81 76 PHE A O 1
ATOM 564 N N . ASP A 1 77 ? 3.150 -10.046 2.420 1.00 95.94 77 ASP A N 1
ATOM 565 C CA . ASP A 1 77 ? 2.472 -11.311 2.082 1.00 95.94 77 ASP A CA 1
ATOM 566 C C . ASP A 1 77 ? 0.940 -11.200 1.984 1.00 95.94 77 ASP A C 1
ATOM 568 O O . ASP A 1 77 ? 0.337 -11.805 1.099 1.00 95.94 77 ASP A O 1
ATOM 572 N N . PHE A 1 78 ? 0.311 -10.360 2.806 1.00 96.69 78 PHE A N 1
ATOM 573 C CA . PHE A 1 78 ? -1.128 -10.083 2.772 1.00 96.69 78 PHE A CA 1
ATOM 574 C C . PHE A 1 78 ? -1.628 -9.443 1.460 1.00 96.69 78 PHE A C 1
ATOM 576 O O . PHE A 1 78 ? -2.835 -9.303 1.265 1.00 96.69 78 PHE A O 1
ATOM 583 N N . LEU A 1 79 ? -0.721 -9.012 0.577 1.00 97.44 79 LEU A N 1
ATOM 584 C CA . LEU A 1 79 ? -1.027 -8.476 -0.749 1.00 97.44 79 LEU A CA 1
ATOM 585 C C . LEU A 1 79 ? -0.885 -9.517 -1.866 1.00 97.44 79 LEU A C 1
ATOM 587 O O . LEU A 1 79 ? -1.205 -9.179 -3.002 1.00 97.44 79 LEU A O 1
ATOM 591 N N . SER A 1 80 ? -0.408 -10.734 -1.581 1.00 96.00 80 SER A N 1
ATOM 592 C CA . SER A 1 80 ? -0.060 -11.737 -2.605 1.00 96.00 80 SER A CA 1
ATOM 593 C C . SER A 1 80 ? -1.227 -12.028 -3.551 1.00 96.00 80 SER A C 1
ATOM 595 O O . SER A 1 80 ? -1.075 -11.911 -4.764 1.00 96.00 80 SER A O 1
ATOM 597 N N . ASP A 1 81 ? -2.414 -12.272 -2.994 1.00 97.31 81 ASP A N 1
ATOM 598 C CA . ASP A 1 81 ? -3.631 -12.543 -3.769 1.00 97.31 81 ASP A CA 1
ATOM 599 C C . ASP A 1 81 ? -4.055 -11.334 -4.623 1.00 97.31 81 ASP A C 1
ATOM 601 O O . ASP A 1 81 ? -4.630 -11.482 -5.692 1.00 97.31 81 ASP A O 1
ATOM 605 N N . LEU A 1 82 ? -3.753 -10.104 -4.188 1.00 97.25 82 LEU A N 1
ATOM 606 C CA . LEU A 1 82 ? -4.102 -8.893 -4.944 1.00 97.25 82 LEU A CA 1
ATOM 607 C C . LEU A 1 82 ? -3.192 -8.659 -6.155 1.00 97.25 82 LEU A C 1
ATOM 609 O O . LEU A 1 82 ? -3.555 -7.883 -7.041 1.00 97.25 82 LEU A O 1
ATOM 613 N N . VAL A 1 83 ? -2.001 -9.260 -6.171 1.00 96.81 83 VAL A N 1
ATOM 614 C CA . VAL A 1 83 ? -1.000 -9.081 -7.234 1.00 96.81 83 VAL A CA 1
ATOM 615 C C . VAL A 1 83 ? -0.809 -10.333 -8.088 1.00 96.81 83 VAL A C 1
ATOM 617 O O . VAL A 1 83 ? 0.032 -10.315 -8.986 1.00 96.81 83 VAL A O 1
ATOM 620 N N . GLU A 1 84 ? -1.579 -11.396 -7.845 1.00 96.44 84 GLU A N 1
ATOM 621 C CA . GLU A 1 84 ? -1.399 -12.704 -8.487 1.00 96.44 84 GLU A CA 1
ATOM 622 C C . GLU A 1 84 ? -1.445 -12.631 -10.022 1.00 96.44 84 GLU A C 1
ATOM 624 O O . GLU A 1 84 ? -0.580 -13.197 -10.696 1.00 96.44 84 GLU A O 1
ATOM 629 N N . ASP A 1 85 ? -2.380 -11.841 -10.560 1.00 97.25 85 ASP A N 1
ATOM 630 C CA . ASP A 1 85 ? -2.620 -11.668 -11.997 1.00 97.25 85 ASP A CA 1
ATOM 631 C C . ASP A 1 85 ? -1.552 -10.818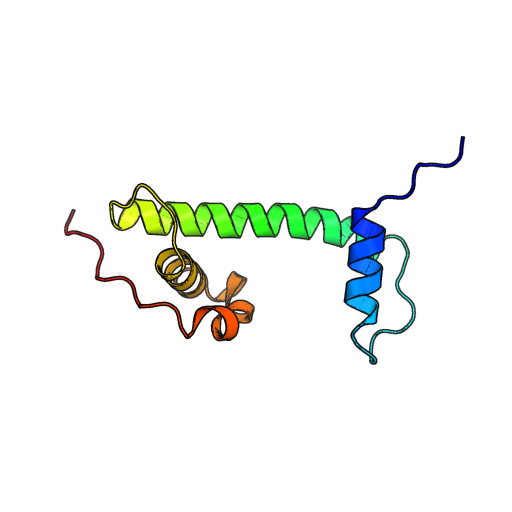 -12.705 1.00 97.25 85 ASP A C 1
ATOM 633 O O . ASP A 1 85 ? -1.513 -10.744 -13.938 1.00 97.25 85 ASP A O 1
ATOM 637 N N . ALA A 1 86 ? -0.690 -10.125 -11.954 1.00 97.31 86 ALA A N 1
ATOM 638 C CA . ALA A 1 86 ? 0.383 -9.351 -12.557 1.00 97.31 86 ALA A CA 1
ATOM 639 C C . ALA A 1 86 ? 1.454 -10.290 -13.133 1.00 97.31 86 ALA A C 1
ATOM 641 O O . ALA A 1 86 ? 1.819 -11.302 -12.533 1.00 97.31 86 ALA A O 1
ATOM 642 N N . ALA A 1 87 ? 1.982 -9.932 -14.306 1.00 96.06 87 ALA A N 1
ATOM 643 C CA . ALA A 1 87 ? 3.060 -10.688 -14.929 1.00 96.06 87 ALA A CA 1
ATOM 644 C C . ALA A 1 87 ? 4.319 -10.654 -14.055 1.00 96.06 87 ALA A C 1
ATOM 646 O O . ALA A 1 87 ? 4.650 -9.603 -13.497 1.00 96.06 87 ALA A O 1
ATOM 647 N N . ASP A 1 88 ? 5.032 -11.775 -13.994 1.00 94.75 88 ASP A N 1
ATOM 648 C CA . ASP A 1 88 ? 6.317 -11.856 -13.305 1.00 94.75 88 ASP A CA 1
ATOM 649 C C . ASP A 1 88 ? 7.357 -10.986 -14.010 1.00 94.75 88 ASP A C 1
ATOM 651 O O . ASP A 1 88 ? 7.319 -10.781 -15.230 1.00 94.75 88 ASP A O 1
ATOM 655 N N . LEU A 1 89 ? 8.300 -10.459 -13.234 1.00 93.81 89 LEU A N 1
ATOM 656 C CA . LEU A 1 89 ? 9.425 -9.740 -13.808 1.00 93.81 89 LEU A CA 1
ATOM 657 C C . LEU A 1 89 ? 10.428 -10.732 -14.407 1.00 93.81 89 LEU A C 1
ATOM 659 O O . LEU A 1 89 ? 10.677 -11.788 -13.821 1.00 93.81 89 LEU A O 1
ATOM 663 N N . PRO A 1 90 ? 11.043 -10.398 -15.555 1.00 89.50 90 PRO A N 1
ATOM 664 C CA . PRO A 1 90 ? 12.227 -11.119 -15.990 1.00 89.50 90 PRO A CA 1
ATOM 665 C C . PRO A 1 90 ? 13.344 -10.932 -14.950 1.00 89.50 90 PRO A C 1
ATOM 667 O O . PRO A 1 90 ? 13.302 -9.966 -14.186 1.00 89.50 90 PRO A O 1
ATOM 670 N N . PRO A 1 91 ? 14.373 -11.795 -14.940 1.00 86.94 91 PRO A N 1
ATOM 671 C CA . PRO A 1 91 ? 15.559 -11.558 -14.129 1.00 86.94 91 PRO A CA 1
ATOM 672 C C . PRO A 1 91 ? 16.110 -10.138 -14.353 1.00 86.94 91 PRO A C 1
ATOM 674 O O . PRO A 1 91 ? 16.046 -9.640 -15.486 1.00 86.94 91 PRO A O 1
ATOM 677 N N . PRO A 1 92 ? 16.661 -9.487 -13.312 1.00 85.75 92 PRO A N 1
ATOM 678 C CA . PRO A 1 92 ? 17.352 -8.218 -13.477 1.00 85.75 92 PRO A CA 1
ATOM 679 C C . PRO A 1 92 ? 18.425 -8.328 -14.570 1.00 85.75 92 PRO A C 1
ATOM 681 O O . PRO A 1 92 ? 19.033 -9.393 -14.704 1.00 85.75 92 PRO A O 1
ATOM 684 N N . PRO A 1 93 ? 18.682 -7.259 -15.343 1.00 84.31 93 PRO A N 1
ATOM 685 C CA . PRO A 1 93 ? 19.809 -7.235 -16.266 1.00 84.31 93 PRO A CA 1
ATOM 686 C C . PRO A 1 93 ? 21.102 -7.599 -15.527 1.00 84.31 93 PRO A C 1
ATOM 688 O O . PRO A 1 93 ? 21.317 -7.111 -14.415 1.00 84.31 93 PRO A O 1
ATOM 691 N N . ASP A 1 94 ? 21.953 -8.427 -16.139 1.00 78.00 94 ASP A N 1
ATOM 692 C CA . ASP A 1 94 ? 23.292 -8.691 -15.610 1.00 78.00 94 ASP A CA 1
ATOM 693 C C . ASP A 1 94 ? 24.022 -7.345 -15.438 1.00 78.00 94 ASP A C 1
ATOM 695 O O . ASP A 1 94 ? 24.162 -6.585 -16.402 1.00 78.00 94 ASP A O 1
ATOM 699 N N . LEU A 1 95 ? 24.412 -7.027 -14.198 1.00 56.44 95 LEU A N 1
ATOM 700 C CA . LEU A 1 95 ? 25.203 -5.839 -13.856 1.00 56.44 95 LEU A CA 1
ATOM 701 C C . LEU A 1 95 ? 26.675 -6.020 -14.234 1.00 56.44 95 LEU A C 1
ATOM 703 O O . LEU A 1 95 ? 27.234 -7.098 -13.926 1.00 56.44 95 LEU A O 1
#

Secondary structure (DSSP, 8-state):
-PPPP-HHHHHHHHHHTTSTT--PPPTTHHHHHHHHHHHHHHHHHHHHHHHHHHTT-SS--HHHHHHHHHHSHHHHGGGHHHHTTSPPPPPPPP-

InterPro domains:
  IPR003958 Transcription factor CBF/NF-Y/archaeal histone domain [PF00808] (10-69)
  IPR009072 Histone-fold [G3DSA:1.10.20.10] (5-84)
  IPR009072 Histone-fold [SSF47113] (16-85)
  IPR050568 Transcription/DNA replication regulator [PTHR10252] (9-86)